Protein AF-A0A5K1D240-F1 (afdb_monomer_lite)

pLDDT: mean 83.46, std 13.64, range [46.97, 97.81]

Foldseek 3Di:
DPPDDDVDDDDDADEPAPDDDDDPPADKDWDWDDDPPDIHIYIWHADPVRHTPDPPRDVDPPPPPPDDVVVVVCVVDPVNVVVVVVVVVVD

Organism: NCBI:txid210225

Structure (mmCIF, N/CA/C/O backbone):
data_AF-A0A5K1D240-F1
#
_entry.id   AF-A0A5K1D240-F1
#
loop_
_atom_site.group_PDB
_atom_site.id
_atom_site.type_symbol
_atom_site.label_atom_id
_atom_site.label_alt_id
_atom_site.label_comp_id
_atom_site.label_asym_id
_atom_site.label_entity_id
_atom_site.label_seq_id
_atom_site.pdbx_PDB_ins_code
_atom_site.Cartn_x
_atom_site.Cartn_y
_atom_site.Cartn_z
_atom_site.occupancy
_atom_site.B_iso_or_equiv
_atom_site.auth_seq_id
_atom_site.auth_comp_id
_atom_site.auth_asym_id
_atom_site.auth_atom_id
_atom_site.pdbx_PDB_model_num
ATOM 1 N N . THR A 1 1 ? -12.680 10.818 -24.606 1.00 60.03 1 THR A N 1
ATOM 2 C CA . THR A 1 1 ? -11.886 9.650 -25.044 1.00 60.03 1 THR A CA 1
ATOM 3 C C . THR A 1 1 ? -11.892 8.634 -23.921 1.00 60.03 1 THR A C 1
ATOM 5 O O . THR A 1 1 ? -11.500 8.966 -22.811 1.00 60.03 1 THR A O 1
ATOM 8 N N . SER A 1 2 ? -12.462 7.450 -24.156 1.00 79.19 2 SER A N 1
ATOM 9 C CA . SER A 1 2 ? -12.590 6.416 -23.122 1.00 79.19 2 SER A CA 1
ATOM 10 C C . SER A 1 2 ? -11.265 5.670 -22.982 1.00 79.19 2 SER A C 1
ATOM 12 O O . SER A 1 2 ? -11.040 4.683 -23.670 1.00 79.19 2 SER A O 1
ATOM 14 N N . ASN A 1 3 ? -10.388 6.163 -22.106 1.00 89.12 3 ASN A N 1
ATOM 15 C CA . ASN A 1 3 ? -9.127 5.500 -21.742 1.00 89.12 3 ASN A CA 1
ATOM 16 C C . ASN A 1 3 ? -9.321 4.469 -20.614 1.00 89.12 3 ASN A C 1
ATOM 18 O O . ASN A 1 3 ? -8.361 4.048 -19.977 1.00 89.12 3 ASN A O 1
ATOM 22 N N . TRP A 1 4 ? -10.571 4.109 -20.317 1.00 94.44 4 TRP A N 1
ATOM 23 C CA . TRP A 1 4 ? -10.882 3.099 -19.320 1.00 94.44 4 TRP A CA 1
ATOM 24 C C . TRP A 1 4 ? -10.612 1.706 -19.883 1.00 94.44 4 TRP A C 1
ATOM 26 O O . TRP A 1 4 ? -10.997 1.400 -21.014 1.00 94.44 4 TRP A O 1
ATOM 36 N N . CYS A 1 5 ? -9.983 0.856 -19.077 1.00 93.94 5 CYS A N 1
ATOM 37 C CA . CYS A 1 5 ? -9.820 -0.554 -19.383 1.00 93.94 5 CYS A CA 1
ATOM 38 C C . CYS A 1 5 ? -9.711 -1.385 -18.099 1.00 93.94 5 CYS A C 1
ATOM 40 O O . CYS A 1 5 ? -9.385 -0.860 -17.036 1.00 93.94 5 CYS A O 1
ATOM 42 N N . ASP A 1 6 ? -9.998 -2.683 -18.210 1.00 95.75 6 ASP A N 1
ATOM 43 C CA . ASP A 1 6 ? -9.936 -3.616 -17.080 1.00 95.75 6 ASP A CA 1
ATOM 44 C C . ASP A 1 6 ? -8.618 -4.406 -17.027 1.00 95.75 6 ASP A C 1
ATOM 46 O O . ASP A 1 6 ? -8.198 -4.845 -15.963 1.00 95.75 6 ASP A O 1
ATOM 50 N N . HIS A 1 7 ? -7.931 -4.544 -18.166 1.00 95.81 7 HIS A N 1
ATOM 51 C CA . HIS A 1 7 ? -6.691 -5.315 -18.268 1.00 95.81 7 HIS A CA 1
ATOM 52 C C . HIS A 1 7 ? -5.479 -4.594 -17.655 1.00 95.81 7 HIS A C 1
ATOM 54 O O . HIS A 1 7 ? -4.543 -5.263 -17.224 1.00 95.81 7 HIS A O 1
ATOM 60 N N . TRP A 1 8 ? -5.497 -3.256 -17.589 1.00 95.62 8 TRP A N 1
ATOM 61 C CA . TRP A 1 8 ? -4.509 -2.451 -16.866 1.00 95.62 8 TRP A CA 1
ATOM 62 C C . TRP A 1 8 ? -5.187 -1.656 -15.757 1.00 95.62 8 TRP A C 1
ATOM 64 O O . TRP A 1 8 ? -6.156 -0.933 -15.984 1.00 95.62 8 TRP A O 1
ATOM 74 N N . LYS A 1 9 ? -4.654 -1.795 -14.546 1.00 95.12 9 LYS A N 1
ATOM 75 C CA . LYS A 1 9 ? -5.181 -1.191 -13.323 1.00 95.12 9 LYS A CA 1
ATOM 76 C C . LYS A 1 9 ? -4.044 -0.582 -12.515 1.00 95.12 9 LYS A C 1
ATOM 78 O O . LYS A 1 9 ? -2.868 -0.805 -12.793 1.00 95.12 9 LYS A O 1
ATOM 83 N N . GLN A 1 10 ? -4.410 0.191 -11.507 1.00 95.06 10 GLN A N 1
ATOM 84 C CA . GLN A 1 10 ? -3.491 0.685 -10.498 1.00 95.06 10 GLN A CA 1
ATOM 85 C C . GLN A 1 10 ? -3.217 -0.401 -9.453 1.00 95.06 10 GLN A C 1
ATOM 87 O O . GLN A 1 10 ? -4.062 -1.255 -9.185 1.00 95.06 10 GLN A O 1
ATOM 92 N N . CYS A 1 11 ? -2.042 -0.326 -8.840 1.00 92.94 11 CYS A N 1
ATOM 93 C CA . CYS A 1 11 ? -1.604 -1.240 -7.796 1.00 92.94 11 CYS A CA 1
ATOM 94 C C . CYS A 1 11 ? -1.483 -0.494 -6.465 1.00 92.94 11 CYS A C 1
ATOM 96 O O . CYS A 1 11 ? -1.205 0.706 -6.430 1.00 92.94 11 CYS A O 1
ATOM 98 N N . ILE A 1 12 ? -1.682 -1.226 -5.374 1.00 90.88 12 ILE A N 1
ATOM 99 C CA . ILE A 1 12 ? -1.524 -0.739 -4.005 1.00 90.88 12 ILE A CA 1
ATOM 100 C C . ILE A 1 12 ? -0.475 -1.623 -3.338 1.00 90.88 12 ILE A C 1
ATOM 102 O O . ILE A 1 12 ? -0.560 -2.848 -3.419 1.00 90.88 12 ILE A O 1
ATOM 106 N N . TRP A 1 13 ? 0.494 -1.002 -2.669 1.00 88.25 13 TRP A N 1
ATOM 107 C CA . TRP A 1 13 ? 1.515 -1.690 -1.885 1.00 88.25 13 TRP A CA 1
ATOM 108 C C . TRP A 1 13 ? 1.460 -1.217 -0.439 1.00 88.25 13 TRP A C 1
ATOM 110 O O . TRP A 1 13 ? 1.290 -0.027 -0.174 1.00 88.25 13 TRP A O 1
ATOM 120 N N . PHE A 1 14 ? 1.625 -2.155 0.488 1.00 81.69 14 PHE A N 1
ATOM 121 C CA . PHE A 1 14 ? 1.701 -1.867 1.914 1.00 81.69 14 PHE A CA 1
ATOM 122 C C . PHE A 1 14 ? 3.158 -1.771 2.349 1.00 81.69 14 PHE A C 1
ATOM 124 O O . PHE A 1 14 ? 3.997 -2.560 1.912 1.00 81.69 14 PHE A O 1
ATOM 131 N N . THR A 1 15 ? 3.454 -0.812 3.220 1.00 77.19 15 THR A N 1
ATOM 132 C CA . THR A 1 15 ? 4.740 -0.751 3.910 1.00 77.19 15 THR A CA 1
ATOM 133 C C . THR A 1 15 ? 4.741 -1.718 5.089 1.00 77.19 15 THR A C 1
ATOM 135 O O . THR A 1 15 ? 3.694 -2.058 5.640 1.00 77.19 15 THR A O 1
ATOM 138 N N . SER A 1 16 ? 5.925 -2.187 5.473 1.00 71.81 16 SER A N 1
ATOM 139 C CA . SER A 1 16 ? 6.068 -3.089 6.616 1.00 71.81 16 SER A CA 1
ATOM 140 C C . SER A 1 16 ? 5.702 -2.399 7.937 1.00 71.81 16 SER A C 1
ATOM 142 O O . SER A 1 16 ? 5.961 -1.209 8.129 1.00 71.81 16 SER A O 1
ATOM 144 N N . GLY A 1 17 ? 5.147 -3.169 8.878 1.00 73.81 17 GLY A N 1
ATOM 145 C CA . GLY A 1 17 ? 4.800 -2.692 10.219 1.00 73.81 17 GLY A CA 1
ATOM 146 C C . GLY A 1 17 ? 3.558 -1.795 10.251 1.00 73.81 17 GLY A C 1
ATOM 147 O O . GLY A 1 17 ? 2.619 -1.976 9.482 1.00 73.81 17 GLY A O 1
ATOM 148 N N . SER A 1 18 ? 3.542 -0.828 11.169 1.00 72.31 18 SER A N 1
ATOM 149 C CA . SER A 1 18 ? 2.426 0.111 11.373 1.00 72.31 18 SER A CA 1
ATOM 150 C C . SER A 1 18 ? 2.424 1.306 10.408 1.00 72.31 18 SER A C 1
ATOM 152 O O . SER A 1 18 ? 1.641 2.237 10.586 1.00 72.31 18 SER A O 1
ATOM 154 N N . GLY A 1 19 ? 3.324 1.322 9.422 1.00 75.62 19 GLY A N 1
ATOM 155 C CA . GLY A 1 19 ? 3.591 2.492 8.587 1.00 75.62 19 GLY A CA 1
ATOM 156 C C . GLY A 1 19 ? 4.501 3.528 9.260 1.00 75.62 19 GLY A C 1
ATOM 157 O O . GLY A 1 19 ? 5.031 3.305 10.349 1.00 75.62 19 GLY A O 1
ATOM 158 N N . ILE A 1 20 ? 4.702 4.661 8.577 1.00 79.62 20 ILE A N 1
ATOM 159 C CA . ILE A 1 20 ? 5.619 5.740 8.979 1.00 79.62 20 ILE A CA 1
ATOM 160 C C . ILE A 1 20 ? 4.856 7.063 9.023 1.00 79.62 20 ILE A C 1
ATOM 162 O O . ILE A 1 20 ? 4.110 7.390 8.100 1.00 79.62 20 ILE A O 1
ATOM 166 N N . TYR A 1 21 ? 5.068 7.841 10.085 1.00 83.69 21 TYR A N 1
ATOM 167 C CA . TYR A 1 21 ? 4.538 9.198 10.187 1.00 83.69 21 TYR A CA 1
ATOM 168 C C . TYR A 1 21 ? 5.360 10.157 9.329 1.00 83.69 21 TYR A C 1
ATOM 170 O O . TYR A 1 21 ? 6.579 10.274 9.504 1.00 83.69 21 TYR A O 1
ATOM 178 N N . VAL A 1 22 ? 4.665 10.866 8.443 1.00 85.88 22 VAL A N 1
ATOM 179 C CA . VAL A 1 22 ? 5.246 11.851 7.530 1.00 85.88 22 VAL A CA 1
ATOM 180 C C . VAL A 1 22 ? 4.607 13.218 7.749 1.00 85.88 22 VAL A C 1
ATOM 182 O O . VAL A 1 22 ? 3.401 13.317 7.980 1.00 85.88 22 VAL A O 1
ATOM 185 N N . SER A 1 23 ? 5.417 14.270 7.688 1.00 89.00 23 SER A N 1
ATOM 186 C CA . SER A 1 23 ? 4.975 15.665 7.782 1.00 89.00 23 SER A CA 1
ATOM 187 C C . SER A 1 23 ? 5.095 16.377 6.435 1.00 89.00 23 SER A C 1
ATOM 189 O O . SER A 1 23 ? 5.840 15.963 5.548 1.00 89.00 23 SER A O 1
ATOM 191 N N . GLN A 1 24 ? 4.360 17.477 6.260 1.00 94.44 24 GLN A N 1
ATOM 192 C CA . GLN A 1 24 ? 4.475 18.286 5.048 1.00 94.44 24 GLN A CA 1
ATOM 193 C C . GLN A 1 24 ? 5.915 18.795 4.876 1.00 94.44 24 GLN A C 1
ATOM 195 O O . GLN A 1 24 ? 6.522 19.276 5.830 1.00 94.44 24 GLN A O 1
ATOM 200 N N . ASN A 1 25 ? 6.432 18.724 3.645 1.00 90.50 25 ASN A N 1
ATOM 201 C CA . ASN A 1 25 ? 7.804 19.100 3.274 1.00 90.50 25 ASN A CA 1
ATOM 202 C C . ASN A 1 25 ? 8.904 18.258 3.947 1.00 90.50 25 ASN A C 1
ATOM 204 O O . ASN A 1 25 ? 10.080 18.606 3.854 1.00 90.50 25 ASN A O 1
ATOM 208 N N . GLU A 1 26 ? 8.543 17.152 4.599 1.00 89.38 26 GLU A N 1
ATOM 209 C CA . GLU A 1 26 ? 9.509 16.191 5.111 1.00 89.38 26 GLU A CA 1
ATOM 210 C C . GLU A 1 26 ? 10.091 15.357 3.966 1.00 89.38 26 GLU A C 1
ATOM 212 O O . GLU A 1 26 ? 9.366 14.870 3.097 1.00 89.38 26 GLU A O 1
ATOM 217 N N . GLN A 1 27 ? 11.412 15.184 3.971 1.00 88.69 27 GLN A N 1
ATOM 218 C CA . GLN A 1 27 ? 12.079 14.278 3.045 1.00 88.69 27 GLN A CA 1
ATOM 219 C C . GLN A 1 27 ? 12.038 12.852 3.595 1.00 88.69 27 GLN A C 1
ATOM 221 O O . GLN A 1 27 ? 12.448 12.594 4.725 1.00 88.69 27 GLN A O 1
ATOM 226 N N . I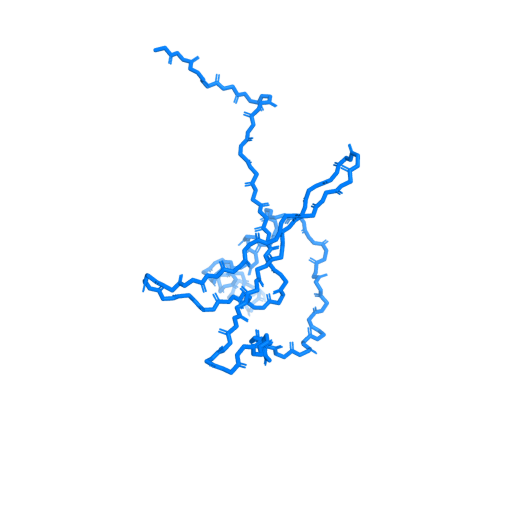LE A 1 28 ? 11.569 11.927 2.764 1.00 88.25 28 ILE A N 1
ATOM 227 C CA . ILE A 1 28 ? 11.591 10.487 3.020 1.00 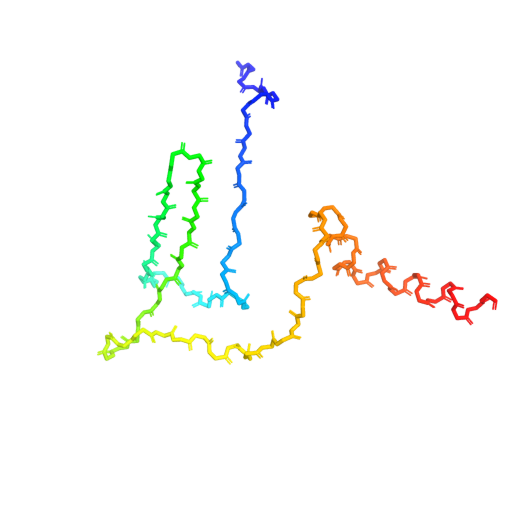88.25 28 ILE A CA 1
ATOM 228 C C . ILE A 1 28 ? 12.274 9.778 1.856 1.00 88.25 28 ILE A C 1
ATOM 230 O O . ILE A 1 28 ? 12.240 10.255 0.720 1.00 88.25 28 ILE A O 1
ATOM 234 N N . LEU A 1 29 ? 12.868 8.622 2.131 1.00 88.94 29 LEU A N 1
ATOM 235 C CA . LEU A 1 29 ? 13.426 7.754 1.106 1.00 88.94 29 LEU A CA 1
ATOM 236 C C . LEU A 1 29 ? 12.411 6.655 0.780 1.00 88.94 29 LEU A C 1
ATOM 238 O O . LEU A 1 29 ? 12.088 5.831 1.632 1.00 88.94 29 LEU A O 1
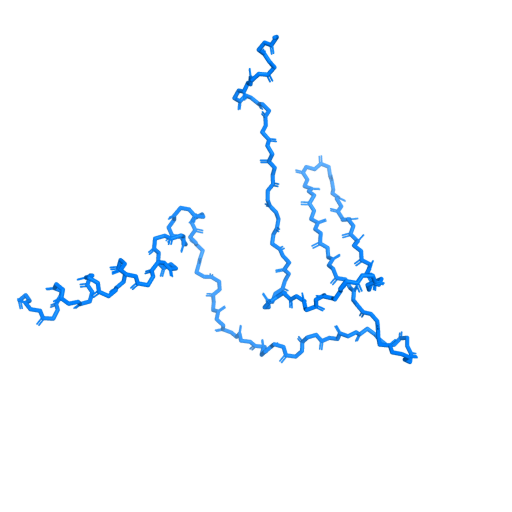ATOM 242 N N . LEU A 1 30 ? 11.917 6.638 -0.457 1.00 89.44 30 LEU A N 1
ATOM 243 C CA . LEU A 1 30 ? 11.122 5.537 -0.999 1.00 89.44 30 LEU A CA 1
ATOM 244 C C . LEU A 1 30 ? 12.034 4.660 -1.860 1.00 89.44 30 LEU A C 1
ATOM 246 O O . LEU A 1 30 ? 12.450 5.061 -2.944 1.00 89.44 30 LEU A O 1
ATOM 250 N N . GLU A 1 31 ? 12.345 3.469 -1.371 1.00 90.06 31 GLU A N 1
ATOM 251 C CA . GLU A 1 31 ? 13.157 2.478 -2.068 1.00 90.06 31 GLU A CA 1
ATOM 252 C C . GLU A 1 31 ? 12.245 1.492 -2.802 1.00 90.06 31 GLU A C 1
ATOM 254 O O . GLU A 1 31 ? 11.442 0.793 -2.184 1.00 90.06 31 GLU A O 1
ATOM 259 N N . SER A 1 32 ? 12.370 1.432 -4.126 1.00 91.94 32 SER A N 1
ATOM 260 C CA . SER A 1 32 ? 11.725 0.410 -4.951 1.00 91.94 32 SER A CA 1
ATOM 261 C C . SER A 1 32 ? 12.649 -0.791 -5.117 1.00 91.94 32 SER A C 1
ATOM 263 O O . SER A 1 32 ? 13.783 -0.634 -5.571 1.00 91.94 32 SER A O 1
ATOM 265 N N . VAL A 1 33 ? 12.146 -1.984 -4.823 1.00 91.19 33 VAL A N 1
ATOM 266 C CA . VAL A 1 33 ? 12.850 -3.252 -5.028 1.00 91.19 33 VAL A CA 1
ATOM 267 C C . VAL A 1 33 ? 12.056 -4.071 -6.033 1.00 91.19 33 VAL A C 1
ATOM 269 O O . VAL A 1 33 ? 10.831 -4.133 -5.951 1.00 91.19 33 VAL A O 1
ATOM 272 N N . HIS A 1 34 ? 12.723 -4.689 -7.001 1.00 96.12 34 HIS A N 1
ATOM 273 C CA . HIS A 1 34 ? 12.045 -5.532 -7.977 1.00 96.12 34 HIS A CA 1
ATOM 274 C C . HIS A 1 34 ? 12.887 -6.745 -8.364 1.00 96.12 34 HIS A C 1
ATOM 276 O O . HIS A 1 34 ? 14.113 -6.730 -8.250 1.00 96.12 34 HIS A O 1
ATOM 282 N N . ASP A 1 35 ? 12.202 -7.780 -8.833 1.00 95.69 35 ASP A N 1
ATOM 283 C CA . ASP A 1 35 ? 12.781 -8.914 -9.551 1.00 95.69 35 ASP A CA 1
ATOM 284 C C . ASP A 1 35 ? 12.101 -9.042 -10.929 1.00 95.69 35 ASP A C 1
ATOM 286 O O . ASP A 1 35 ? 11.484 -8.085 -11.407 1.00 95.69 35 ASP A O 1
ATOM 290 N N . ASP A 1 36 ? 12.233 -10.194 -11.589 1.00 97.81 36 ASP A N 1
ATOM 291 C CA . ASP A 1 36 ? 11.679 -10.430 -12.929 1.00 97.81 36 ASP A CA 1
ATOM 292 C C . ASP A 1 36 ? 10.141 -10.350 -12.984 1.00 97.81 36 ASP A C 1
ATOM 294 O O . ASP A 1 36 ? 9.573 -10.137 -14.056 1.00 97.81 36 ASP A O 1
ATOM 298 N N . ILE A 1 37 ? 9.450 -10.546 -11.853 1.00 96.44 37 ILE A N 1
ATOM 299 C CA . ILE A 1 37 ? 7.983 -10.672 -11.799 1.00 96.44 37 ILE A CA 1
ATOM 300 C C . ILE A 1 37 ? 7.317 -9.885 -10.663 1.00 96.44 37 ILE A C 1
ATOM 302 O O . ILE A 1 37 ? 6.088 -9.878 -10.562 1.00 96.44 37 ILE A O 1
ATOM 306 N N . ARG A 1 38 ? 8.086 -9.248 -9.778 1.00 93.38 38 ARG A N 1
ATOM 307 C CA . ARG A 1 38 ? 7.577 -8.574 -8.578 1.00 93.38 38 ARG A CA 1
ATOM 308 C C . ARG A 1 38 ? 8.197 -7.204 -8.403 1.00 93.38 38 ARG A C 1
ATOM 310 O O . ARG A 1 38 ? 9.357 -6.979 -8.721 1.00 93.38 38 ARG A O 1
ATOM 317 N N . VAL A 1 39 ? 7.411 -6.321 -7.797 1.00 94.00 39 VAL A N 1
ATOM 318 C CA . VAL A 1 39 ? 7.840 -5.007 -7.316 1.00 94.00 39 VAL A CA 1
ATOM 319 C C . VAL A 1 39 ? 7.354 -4.851 -5.880 1.00 94.00 39 VAL A C 1
ATOM 321 O O . VAL A 1 39 ? 6.203 -5.174 -5.574 1.00 94.00 39 VAL A O 1
ATOM 324 N N . SER A 1 40 ? 8.217 -4.350 -5.006 1.00 89.69 40 SER A N 1
ATOM 325 C CA . SER A 1 40 ? 7.926 -3.997 -3.621 1.00 89.69 40 SER A CA 1
ATOM 326 C C . SER A 1 40 ? 8.548 -2.646 -3.269 1.00 89.69 40 SER A C 1
ATOM 328 O O . SER A 1 40 ? 9.409 -2.125 -3.981 1.00 89.69 40 SER A O 1
ATOM 330 N N . TYR A 1 41 ? 8.073 -2.053 -2.175 1.00 88.75 41 TYR A N 1
ATOM 331 C CA . TYR A 1 41 ? 8.507 -0.737 -1.726 1.00 88.75 41 TYR A CA 1
ATOM 332 C C . TYR A 1 41 ? 8.860 -0.763 -0.246 1.00 88.75 41 TYR A C 1
ATOM 334 O O . TYR A 1 41 ? 8.083 -1.249 0.576 1.00 88.75 41 TYR A O 1
ATOM 342 N N . ASN A 1 42 ? 10.000 -0.166 0.087 1.00 84.50 42 ASN A N 1
ATOM 343 C CA . ASN A 1 42 ? 10.396 0.137 1.452 1.00 84.50 42 ASN A CA 1
ATOM 344 C C . ASN A 1 42 ? 10.397 1.653 1.629 1.00 84.50 42 ASN A C 1
ATOM 346 O O . ASN A 1 42 ? 10.936 2.384 0.801 1.00 84.50 42 ASN A O 1
ATOM 350 N N . VAL A 1 43 ? 9.803 2.136 2.715 1.00 85.12 43 VAL A N 1
ATOM 351 C CA . VAL A 1 43 ? 9.885 3.550 3.084 1.00 85.12 43 VAL A CA 1
ATOM 352 C C . VAL A 1 43 ? 10.850 3.658 4.248 1.00 85.12 43 VAL A C 1
ATOM 354 O O . VAL A 1 43 ? 10.701 2.946 5.237 1.00 85.12 43 VAL A O 1
ATOM 357 N N . LYS A 1 44 ? 11.836 4.538 4.114 1.00 84.19 44 LYS A N 1
ATOM 358 C CA . LYS A 1 44 ? 12.850 4.820 5.123 1.00 84.19 44 LYS A CA 1
ATOM 359 C C . LYS A 1 44 ? 12.790 6.293 5.486 1.00 84.19 44 LYS A C 1
ATOM 361 O O . LYS A 1 44 ? 12.621 7.167 4.631 1.00 84.19 44 LYS A O 1
ATOM 366 N N . LYS A 1 45 ? 12.931 6.564 6.773 1.00 83.12 45 LYS A N 1
ATOM 367 C CA . LYS A 1 45 ? 13.002 7.908 7.339 1.00 83.12 45 LYS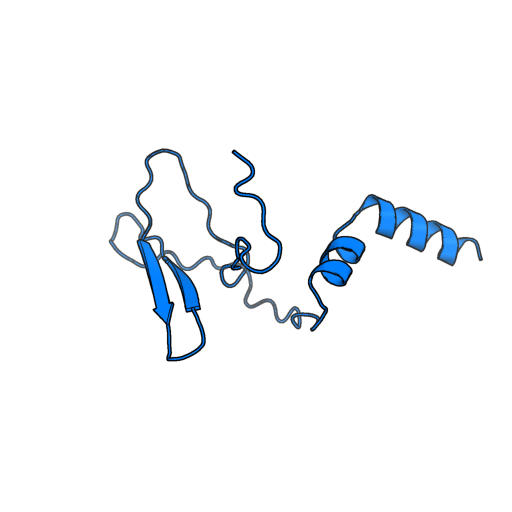 A CA 1
ATOM 368 C C . LYS A 1 45 ? 14.297 7.992 8.125 1.00 83.12 45 LYS A C 1
ATOM 370 O O . LYS A 1 45 ? 14.667 7.012 8.754 1.00 83.12 45 LYS A O 1
ATOM 375 N N . TYR A 1 46 ? 14.977 9.128 8.077 1.00 82.38 46 TYR A N 1
ATOM 376 C CA . TYR A 1 46 ? 16.203 9.352 8.836 1.00 82.38 46 TYR A CA 1
ATOM 377 C C . TYR A 1 46 ? 15.969 10.473 9.839 1.00 82.38 46 TYR A C 1
ATOM 379 O O . TYR A 1 46 ? 15.253 11.433 9.547 1.00 82.38 46 TYR A O 1
ATOM 387 N N . ASP A 1 47 ? 16.525 10.330 11.034 1.00 79.88 47 ASP A N 1
ATOM 388 C CA . ASP A 1 47 ? 16.472 11.369 12.049 1.00 79.88 47 ASP A CA 1
ATOM 389 C C . ASP A 1 47 ? 17.507 12.481 11.776 1.00 79.88 47 ASP A C 1
ATOM 391 O O . ASP A 1 47 ? 18.277 12.442 10.814 1.00 79.88 47 ASP A O 1
ATOM 395 N N . ALA A 1 48 ? 17.548 13.498 12.641 1.00 77.62 48 ALA A N 1
ATOM 396 C CA . ALA A 1 48 ? 18.497 14.608 12.511 1.00 77.62 48 ALA A CA 1
ATOM 397 C C . ALA A 1 48 ? 19.977 14.186 12.641 1.00 77.62 48 ALA A C 1
ATOM 399 O O . ALA A 1 48 ? 20.865 14.975 12.319 1.00 77.62 48 ALA A O 1
ATOM 400 N N . ARG A 1 49 ? 20.252 12.973 13.136 1.00 81.25 49 ARG A N 1
ATOM 401 C CA . ARG A 1 49 ? 21.592 12.389 13.270 1.00 81.25 49 ARG A CA 1
ATOM 402 C C . ARG A 1 49 ? 21.956 11.517 12.064 1.00 81.25 49 ARG A C 1
ATOM 404 O O . ARG A 1 49 ? 23.088 11.047 11.989 1.00 81.25 49 ARG A O 1
ATOM 411 N N . GLY A 1 50 ? 21.034 11.348 11.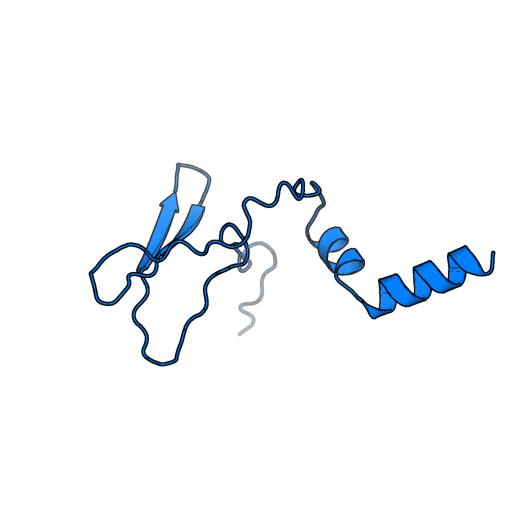113 1.00 77.88 50 GLY A N 1
ATOM 412 C CA . GLY A 1 50 ? 21.200 10.480 9.951 1.00 77.88 50 GLY A CA 1
ATOM 413 C C . GLY A 1 50 ? 20.992 8.999 10.269 1.00 77.88 50 GLY A C 1
ATOM 414 O O . GLY A 1 50 ? 21.321 8.154 9.440 1.00 77.88 50 GLY A O 1
ATOM 415 N N . GLU A 1 51 ? 20.460 8.672 11.447 1.00 78.69 51 GLU A N 1
ATOM 416 C CA . GLU A 1 51 ? 20.116 7.304 11.819 1.00 78.69 51 GLU A CA 1
ATOM 417 C C . GLU A 1 51 ? 18.744 6.956 11.241 1.00 78.69 51 GL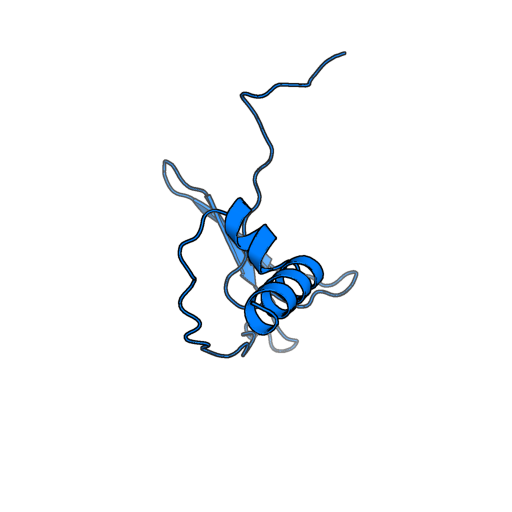U A C 1
ATOM 419 O O . GLU A 1 51 ? 17.829 7.784 11.218 1.00 78.69 51 GLU A O 1
ATOM 424 N N . GLU A 1 52 ? 18.595 5.734 10.726 1.00 76.25 52 GLU A N 1
ATOM 425 C CA . GLU A 1 52 ? 17.306 5.272 10.219 1.00 76.25 52 GLU A CA 1
ATOM 426 C C . GLU A 1 52 ? 16.298 5.241 11.372 1.00 76.25 52 GLU A C 1
ATOM 428 O O . GLU A 1 52 ? 16.489 4.570 12.387 1.00 76.25 52 GLU A O 1
ATOM 433 N N . TRP A 1 53 ? 15.209 5.984 11.209 1.00 70.56 53 TRP A N 1
ATOM 434 C CA . TRP A 1 53 ? 14.079 5.981 12.112 1.00 70.56 53 TRP A CA 1
ATOM 435 C C . TRP A 1 53 ? 13.384 4.630 12.010 1.00 70.56 53 TRP A C 1
ATOM 437 O O . TRP A 1 53 ? 12.523 4.395 11.159 1.00 70.56 53 TRP A O 1
ATOM 447 N N . ILE A 1 54 ? 13.748 3.731 12.912 1.00 65.81 54 ILE A N 1
ATOM 448 C CA . ILE A 1 54 ? 13.042 2.475 13.085 1.00 65.81 54 ILE A CA 1
ATOM 449 C C . ILE A 1 54 ? 11.772 2.803 13.863 1.00 65.81 54 ILE A C 1
ATOM 451 O O . ILE A 1 54 ? 11.810 3.130 15.051 1.00 65.81 54 ILE A O 1
ATOM 455 N N . CYS A 1 55 ? 10.619 2.723 13.198 1.00 57.56 55 CYS A N 1
ATOM 456 C CA . CYS A 1 55 ? 9.356 2.664 13.915 1.00 57.56 55 CYS A CA 1
ATOM 457 C C . CYS A 1 55 ? 9.398 1.421 14.809 1.00 57.56 55 CYS A C 1
ATOM 459 O O . CYS A 1 55 ? 9.154 0.311 14.347 1.00 57.56 55 CYS A O 1
ATOM 461 N N . HIS A 1 56 ? 9.654 1.617 16.105 1.00 52.44 56 HIS A N 1
ATOM 462 C CA . HIS A 1 56 ? 9.384 0.644 17.163 1.00 52.44 56 HIS A CA 1
ATOM 463 C C . HIS A 1 56 ? 7.868 0.452 17.357 1.00 52.44 56 HIS A C 1
ATOM 465 O O . HIS A 1 56 ? 7.383 0.338 18.482 1.00 52.44 56 HIS A O 1
ATOM 471 N N . GLY A 1 57 ? 7.097 0.430 16.261 1.00 47.31 57 GLY A N 1
ATOM 472 C CA . GLY A 1 57 ? 5.851 -0.312 16.252 1.00 47.31 57 GLY A CA 1
ATOM 473 C C . GLY A 1 57 ? 6.257 -1.717 16.647 1.00 47.31 57 GLY A C 1
ATOM 474 O O . GLY A 1 57 ? 7.208 -2.250 16.073 1.00 47.31 57 GLY A O 1
ATOM 475 N N . SER A 1 58 ? 5.663 -2.197 17.733 1.00 46.97 58 SER A N 1
ATOM 476 C CA . SER A 1 58 ? 5.896 -3.498 18.340 1.00 46.97 58 SER A CA 1
ATOM 477 C C . SER A 1 58 ? 6.384 -4.502 17.303 1.00 46.97 58 SER A C 1
ATOM 479 O O . SER A 1 58 ? 5.865 -4.596 16.189 1.00 46.97 58 SER A O 1
ATOM 481 N N . GLN A 1 59 ? 7.359 -5.311 17.701 1.00 47.59 59 GLN A N 1
ATOM 482 C CA . GLN A 1 59 ? 7.599 -6.621 17.113 1.00 47.59 59 GLN A CA 1
ATOM 483 C C . GLN A 1 59 ? 6.345 -7.485 17.377 1.00 47.59 59 GLN A C 1
ATOM 485 O O . GLN A 1 59 ? 6.396 -8.509 18.055 1.00 47.59 59 GLN A O 1
ATOM 490 N N . ASP A 1 60 ? 5.176 -6.999 16.958 1.00 50.25 60 ASP A N 1
ATOM 491 C CA . ASP A 1 60 ? 3.890 -7.591 17.183 1.00 50.25 60 ASP A CA 1
ATOM 492 C C . ASP A 1 60 ? 3.864 -8.750 16.226 1.00 50.25 60 ASP A C 1
ATOM 494 O O . ASP A 1 60 ? 3.654 -8.635 15.018 1.00 50.25 60 ASP A O 1
ATOM 498 N N . LYS A 1 61 ? 4.082 -9.902 16.838 1.00 51.75 61 LYS A N 1
ATOM 499 C CA . LYS A 1 61 ? 3.605 -11.204 16.414 1.00 51.75 61 LYS A CA 1
ATOM 500 C C . LYS A 1 61 ? 2.073 -11.189 16.301 1.00 51.75 61 LYS A C 1
ATOM 502 O O . LYS A 1 61 ? 1.420 -12.090 16.811 1.00 51.75 61 LYS A O 1
ATOM 507 N N . CYS A 1 62 ? 1.477 -10.175 15.679 1.00 52.94 62 CYS A N 1
ATOM 508 C CA . CYS A 1 62 ? 0.187 -10.328 15.051 1.00 52.94 62 CYS A CA 1
ATOM 509 C C . CYS A 1 62 ? 0.486 -11.195 13.833 1.00 52.94 62 CYS A C 1
ATOM 511 O O . CYS A 1 62 ? 1.105 -10.689 12.893 1.00 52.94 62 CYS A O 1
ATOM 513 N N . PRO A 1 63 ? 0.160 -12.504 13.849 1.00 56.97 63 PRO A N 1
ATOM 514 C CA . PRO A 1 63 ? 0.247 -13.283 12.630 1.00 56.97 63 PRO A CA 1
ATOM 515 C C . PRO A 1 63 ? -0.550 -12.503 11.593 1.00 56.97 63 PRO A C 1
ATOM 517 O O . PRO A 1 63 ? -1.714 -12.171 11.831 1.00 56.97 63 PRO A O 1
ATOM 520 N N . HIS A 1 64 ? 0.109 -12.123 10.500 1.00 59.72 64 HIS A N 1
ATOM 521 C CA . HIS A 1 64 ? -0.594 -11.562 9.366 1.00 59.72 64 HIS A CA 1
ATOM 522 C C . HIS A 1 64 ? -1.622 -12.620 8.989 1.00 59.72 64 HIS A C 1
ATOM 524 O O . HIS A 1 64 ? -1.259 -13.721 8.576 1.00 59.72 64 HIS A O 1
ATOM 530 N N . LEU A 1 65 ? -2.890 -12.355 9.287 1.00 64.00 65 LEU A N 1
ATOM 531 C CA . LEU A 1 65 ? -3.951 -13.279 8.951 1.00 64.00 65 LEU A CA 1
ATOM 532 C C . LEU A 1 65 ? -3.946 -13.311 7.423 1.00 64.00 65 LEU A C 1
ATOM 534 O O . LEU A 1 65 ? -4.232 -12.287 6.806 1.00 64.00 65 LEU A O 1
ATOM 538 N N . GLU A 1 66 ? -3.517 -14.430 6.833 1.00 75.81 66 GLU A N 1
ATOM 539 C CA . GLU A 1 66 ? -3.386 -14.593 5.381 1.00 75.81 66 GLU A CA 1
ATOM 540 C C . GLU A 1 66 ? -4.780 -14.608 4.745 1.00 75.81 66 GLU A C 1
ATOM 542 O O . GLU A 1 66 ? -5.367 -15.645 4.441 1.00 75.81 66 GLU A O 1
ATOM 547 N N . LEU A 1 67 ? -5.349 -13.417 4.614 1.00 85.69 67 LEU A N 1
ATOM 548 C CA . LEU A 1 67 ? -6.654 -13.166 4.048 1.00 85.69 67 LEU A CA 1
ATOM 549 C C . LEU A 1 67 ? -6.506 -12.319 2.794 1.00 85.69 67 LEU A C 1
ATOM 551 O O . LEU A 1 67 ? -5.648 -11.435 2.737 1.00 85.69 67 LEU A O 1
ATOM 555 N N . PRO A 1 68 ? -7.380 -12.530 1.802 1.00 89.75 68 PRO A N 1
ATOM 556 C CA . PRO A 1 68 ? -7.413 -11.650 0.652 1.00 89.75 68 PRO A CA 1
ATOM 557 C C . PRO A 1 68 ? -7.874 -10.239 1.088 1.00 89.75 68 PRO A C 1
ATOM 559 O O . PRO A 1 68 ? -8.614 -10.115 2.077 1.00 89.75 68 PRO A O 1
ATOM 562 N N . PRO A 1 69 ? -7.457 -9.167 0.386 1.00 88.06 69 PRO A N 1
ATOM 563 C CA . PRO A 1 69 ? -7.733 -7.782 0.781 1.00 88.06 69 PRO A CA 1
ATOM 564 C C . PRO A 1 69 ? -9.212 -7.485 1.064 1.00 88.06 69 PRO A C 1
ATOM 566 O O . PRO A 1 69 ? -9.531 -6.728 1.979 1.00 88.06 69 PRO A O 1
ATOM 569 N N . GLU A 1 70 ? -10.131 -8.127 0.342 1.00 90.69 70 GLU A N 1
ATOM 570 C CA . GLU A 1 70 ? -11.577 -7.973 0.515 1.00 90.69 70 GLU A CA 1
ATOM 571 C C . GLU A 1 70 ? -12.043 -8.467 1.891 1.00 90.69 70 GLU A C 1
ATOM 573 O O . GLU A 1 70 ? -12.925 -7.876 2.512 1.00 90.69 70 GLU A O 1
ATOM 578 N N . ARG A 1 71 ? -11.433 -9.540 2.405 1.00 90.00 71 ARG A N 1
ATOM 579 C CA . ARG A 1 71 ? -11.733 -10.075 3.741 1.00 90.00 71 ARG A CA 1
ATOM 580 C C . ARG A 1 71 ? -11.118 -9.210 4.832 1.00 90.00 71 ARG A C 1
ATOM 582 O O . ARG A 1 71 ? -11.774 -8.968 5.843 1.00 90.00 71 ARG A O 1
ATOM 589 N N . VAL A 1 72 ? -9.899 -8.713 4.609 1.00 88.06 72 VAL A N 1
ATOM 590 C CA . VAL A 1 72 ? -9.252 -7.759 5.522 1.00 88.06 72 VAL A CA 1
ATOM 591 C C . VAL A 1 72 ? -10.105 -6.498 5.661 1.00 88.06 72 VAL A C 1
ATOM 593 O O . VAL A 1 72 ? -10.308 -6.036 6.778 1.00 88.06 72 VAL A O 1
ATOM 596 N N . ALA A 1 73 ? -10.675 -5.989 4.565 1.00 89.81 73 ALA A N 1
ATOM 597 C CA . ALA A 1 73 ? -11.559 -4.826 4.593 1.00 89.81 73 ALA A CA 1
ATOM 598 C C . ALA A 1 73 ? -12.810 -5.059 5.459 1.00 89.81 73 ALA A C 1
ATOM 600 O O . ALA A 1 73 ? -13.108 -4.246 6.332 1.00 89.81 73 ALA A O 1
ATOM 601 N N . ILE A 1 74 ? -13.495 -6.195 5.283 1.00 90.38 74 ILE A N 1
ATOM 602 C CA . ILE A 1 74 ? -14.688 -6.546 6.076 1.00 90.38 74 ILE A CA 1
ATOM 603 C C . ILE A 1 74 ? -14.354 -6.649 7.569 1.00 90.38 74 ILE A C 1
ATOM 605 O O . ILE A 1 74 ? -15.097 -6.152 8.410 1.00 90.38 74 ILE A O 1
ATOM 609 N N . TYR A 1 75 ? -13.232 -7.278 7.921 1.00 87.19 75 TYR A N 1
ATOM 610 C CA . TYR A 1 75 ? -12.833 -7.405 9.324 1.00 87.19 75 TYR A CA 1
ATOM 611 C C . TYR A 1 75 ? -12.243 -6.116 9.902 1.00 87.19 75 TYR A C 1
ATOM 613 O O . TYR A 1 75 ? -12.323 -5.898 11.108 1.00 87.19 75 TYR A O 1
ATOM 621 N N . GLY A 1 76 ? -11.684 -5.236 9.076 1.00 87.50 76 GLY A N 1
ATOM 622 C CA . GLY A 1 76 ? -11.265 -3.899 9.490 1.00 87.50 76 GLY A CA 1
ATOM 623 C C . GLY A 1 76 ? -12.450 -2.997 9.844 1.00 87.50 76 GLY A C 1
ATOM 624 O O . GLY A 1 76 ? -12.335 -2.167 10.750 1.00 87.50 76 GLY A O 1
ATOM 625 N N . ASP A 1 77 ? -13.599 -3.206 9.198 1.00 95.06 77 ASP A N 1
ATOM 626 C CA . ASP A 1 77 ? -14.820 -2.430 9.404 1.00 95.06 77 ASP A CA 1
ATOM 627 C C . ASP A 1 77 ? -15.356 -2.591 10.839 1.00 95.06 77 ASP A C 1
ATOM 629 O O . ASP A 1 77 ? -15.759 -3.667 11.294 1.00 95.06 77 ASP A O 1
ATOM 633 N N . LYS A 1 78 ? -15.314 -1.487 11.590 1.00 94.81 78 LYS A N 1
ATOM 634 C CA . LYS A 1 78 ? -15.729 -1.434 12.994 1.00 94.81 78 LYS A CA 1
ATOM 635 C C . LYS A 1 78 ? -17.228 -1.665 13.152 1.00 94.81 78 LYS A C 1
ATOM 637 O O . LYS A 1 78 ? -17.620 -2.351 14.095 1.00 94.81 78 LYS A O 1
ATOM 642 N N . ASP A 1 79 ? -18.038 -1.095 12.271 1.00 96.44 79 ASP A N 1
ATOM 643 C CA . ASP A 1 79 ? -19.492 -1.134 12.387 1.00 96.44 79 ASP A CA 1
ATOM 644 C C . ASP A 1 79 ? -20.002 -2.521 12.006 1.00 96.44 79 ASP A C 1
ATOM 646 O O . ASP A 1 79 ? -20.828 -3.095 12.719 1.00 96.44 79 ASP A O 1
ATOM 650 N N . TRP A 1 80 ? -19.419 -3.119 10.962 1.00 94.31 80 TRP A N 1
ATOM 651 C CA . TRP A 1 80 ? -19.677 -4.509 10.595 1.00 94.31 80 TRP A CA 1
ATOM 652 C C . TRP A 1 80 ? -19.315 -5.468 11.734 1.00 94.31 80 TRP A C 1
ATOM 654 O O . TRP A 1 80 ? -20.131 -6.304 12.130 1.00 94.31 80 TRP A O 1
ATOM 664 N N . ARG A 1 81 ? -18.116 -5.321 12.320 1.00 93.62 81 ARG A N 1
ATOM 665 C CA . ARG A 1 81 ? -17.696 -6.140 13.469 1.00 93.62 81 ARG A CA 1
ATOM 666 C C . ARG A 1 81 ? -18.612 -5.967 14.673 1.00 93.62 81 ARG A C 1
ATOM 668 O O . ARG A 1 81 ? -18.930 -6.955 15.333 1.00 93.62 81 ARG A O 1
ATOM 675 N N . PHE A 1 82 ? -19.019 -4.735 14.967 1.00 95.19 82 PHE A N 1
ATOM 676 C CA . PHE A 1 82 ? -19.929 -4.447 16.068 1.00 95.19 82 PHE A CA 1
ATOM 677 C C . PHE A 1 82 ? -21.284 -5.126 15.849 1.00 95.19 82 PHE A C 1
ATOM 679 O O . PHE A 1 82 ? -21.730 -5.877 16.714 1.00 95.19 82 PHE A O 1
ATOM 686 N N . ALA A 1 83 ? -21.887 -4.954 14.670 1.00 95.12 83 ALA A N 1
ATOM 687 C CA . ALA A 1 83 ? -23.162 -5.571 14.321 1.00 95.12 83 ALA A CA 1
ATOM 688 C C . ALA A 1 83 ? -23.107 -7.105 14.399 1.00 95.12 83 ALA A C 1
ATOM 690 O O . ALA A 1 83 ? -23.992 -7.727 14.989 1.00 95.12 83 ALA A O 1
ATOM 691 N N . MET A 1 84 ? -22.044 -7.718 13.865 1.00 93.94 84 MET A N 1
ATOM 692 C CA . MET A 1 84 ? -21.841 -9.167 13.929 1.00 93.94 84 MET A CA 1
ATOM 693 C C . MET A 1 84 ? -21.700 -9.655 15.376 1.00 93.94 84 MET A C 1
ATOM 695 O O . MET A 1 84 ? -22.343 -10.630 15.763 1.00 93.94 84 MET A O 1
ATOM 699 N N . SER A 1 85 ? -20.899 -8.966 16.197 1.00 95.00 85 SER A N 1
ATOM 700 C CA . SER A 1 85 ? -20.746 -9.309 17.615 1.00 95.00 85 SER A CA 1
ATOM 701 C C . SER A 1 85 ? -22.075 -9.222 18.360 1.00 95.00 85 SER A C 1
ATOM 703 O O . SER A 1 85 ? -22.386 -10.112 19.149 1.00 95.00 85 SER A O 1
ATOM 705 N N . SER A 1 86 ? -22.862 -8.171 18.117 1.00 96.69 86 SER A N 1
ATOM 706 C CA . SER A 1 86 ? -24.183 -8.024 18.727 1.00 96.69 86 SER A CA 1
ATOM 707 C C . SER A 1 86 ? -25.132 -9.139 18.291 1.00 96.69 86 SER A C 1
ATOM 709 O O . SER A 1 86 ? -25.828 -9.692 19.134 1.00 96.69 86 SER A O 1
ATOM 711 N N . ALA A 1 87 ? -25.154 -9.508 17.010 1.00 96.56 87 ALA A N 1
ATOM 712 C CA . ALA A 1 87 ? -25.997 -10.597 16.523 1.00 96.56 87 ALA A CA 1
ATOM 713 C C . ALA A 1 87 ? -25.640 -11.944 17.174 1.00 96.56 87 ALA A C 1
ATOM 715 O O . ALA A 1 87 ? -26.532 -12.653 17.621 1.00 96.56 87 ALA A O 1
ATOM 716 N N . VAL A 1 88 ? -24.346 -12.269 17.286 1.00 96.31 88 VAL A N 1
ATOM 717 C CA . VAL A 1 88 ? -23.879 -13.524 17.906 1.00 96.31 88 VAL A CA 1
ATOM 718 C C . VAL A 1 88 ? -24.189 -13.579 19.404 1.00 96.31 88 VAL A C 1
ATOM 720 O O . VAL A 1 88 ? -24.539 -14.636 19.912 1.00 96.31 88 VAL A O 1
ATOM 723 N N . GLN A 1 89 ? -24.072 -12.460 20.123 1.00 96.56 89 GLN A N 1
ATOM 724 C CA . GLN A 1 89 ? -24.372 -12.408 21.562 1.00 96.56 89 GLN A CA 1
ATOM 725 C C . GLN A 1 89 ? -25.866 -12.526 21.883 1.00 96.56 89 GLN A C 1
ATOM 727 O O . GLN A 1 89 ? -26.211 -12.912 22.995 1.00 96.56 89 GLN A O 1
ATOM 732 N N . ASN A 1 90 ? -26.736 -12.168 20.936 1.00 91.50 90 ASN A N 1
ATOM 733 C CA . ASN A 1 90 ? -28.191 -12.232 21.087 1.00 91.50 90 ASN A CA 1
ATOM 734 C C . ASN A 1 90 ? -28.812 -13.475 20.417 1.00 91.50 90 ASN A C 1
ATOM 736 O O . ASN A 1 90 ? -30.031 -13.509 20.241 1.00 91.50 90 ASN A O 1
ATOM 740 N N . ALA A 1 91 ? -27.990 -14.444 20.000 1.00 74.56 91 ALA A N 1
ATOM 741 C CA . ALA A 1 91 ? -28.423 -15.690 19.366 1.00 74.56 91 ALA A CA 1
ATOM 742 C C . ALA A 1 91 ? -28.794 -16.777 20.386 1.00 74.56 91 ALA A C 1
ATOM 744 O O . ALA A 1 91 ? -28.169 -16.822 21.470 1.00 74.56 91 ALA A O 1
#

Radius of gyration: 19.07 Å; chains: 1; bounding box: 50×35×47 Å

Secondary structure (DSSP, 8-state):
-----SSS-----PPSTT-----TT---EEEEEE-SS-EEEEEE-B-TTS-B----------------HHHHHHHH-HHHHHHHHHHHHT-

Sequence (91 aa):
TSNWCDHWKQCIWFTSGSGIYVSQNEQILLESVHDDIRVSYNVKKYDARGEEWICHGSQDKCPHLELPPERVAIYGDKDWRFAMSSAVQNA